Protein AF-A0A940P0U2-F1 (afdb_monomer)

Radius of gyration: 18.58 Å; Cα contacts (8 Å, |Δi|>4): 61; chains: 1; bounding box: 47×25×42 Å

Nearest PDB structures (foldseek):
  6ipc-assembly2_J  TM=4.791E-01  e=9.274E+00  Homo sapiens

Foldseek 3Di:
DDDDDPPQVVVLVVVLVVLVVQLVVCPVPPVSNVVSVVVNVVSVVVSVVQVVCVVVVHHDHSDDDDDPDQEDQDDDDPDPCVVVVSHDNHHDD

Structure (mmCIF, N/CA/C/O backbone):
data_AF-A0A940P0U2-F1
#
_entry.id   AF-A0A940P0U2-F1
#
loop_
_atom_site.group_PDB
_atom_site.id
_atom_site.type_symbol
_atom_site.label_atom_id
_atom_site.label_alt_id
_atom_site.label_comp_id
_atom_site.label_asym_id
_atom_site.label_entity_id
_atom_site.label_seq_id
_atom_site.pdbx_PDB_ins_code
_atom_site.Cartn_x
_atom_site.Cartn_y
_atom_site.Cartn_z
_atom_site.occupancy
_atom_site.B_iso_or_equiv
_atom_site.auth_seq_id
_atom_site.auth_comp_id
_atom_site.auth_asym_id
_atom_site.auth_atom_id
_atom_site.pdbx_PDB_model_num
ATOM 1 N N . MET A 1 1 ? -25.245 -17.799 13.195 1.00 40.19 1 MET A N 1
ATOM 2 C CA . MET A 1 1 ? -24.880 -16.370 13.166 1.00 40.19 1 MET A CA 1
ATO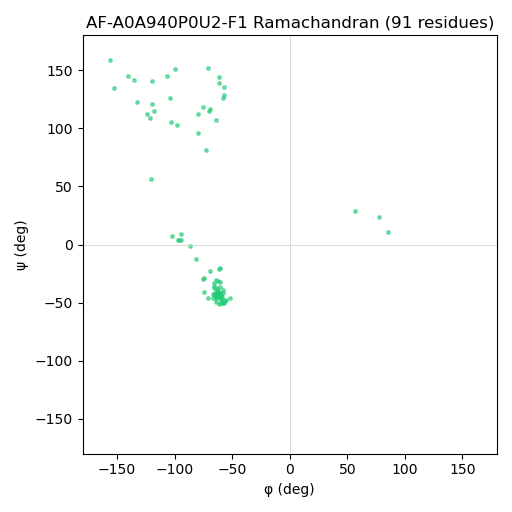M 3 C C . MET A 1 1 ? -23.435 -16.332 12.703 1.00 40.19 1 MET A C 1
ATOM 5 O O . MET A 1 1 ? -22.574 -16.738 13.467 1.00 40.19 1 MET A O 1
ATOM 9 N N . HIS A 1 2 ? -23.182 -16.060 11.421 1.00 52.94 2 HIS A N 1
ATOM 10 C CA . HIS A 1 2 ? -21.807 -15.906 10.944 1.00 52.94 2 HIS A CA 1
ATOM 11 C C . HIS A 1 2 ? -21.325 -14.541 11.431 1.00 52.94 2 HIS A C 1
ATOM 13 O O . HIS A 1 2 ? -21.958 -13.539 11.110 1.00 52.94 2 HIS A O 1
ATOM 19 N N . GLU A 1 3 ? -20.279 -14.511 12.256 1.00 66.25 3 GLU A N 1
ATOM 20 C CA . GLU A 1 3 ? -19.557 -13.268 12.522 1.00 66.25 3 GLU A CA 1
ATOM 21 C C . GLU A 1 3 ? -19.062 -12.712 11.184 1.00 66.25 3 GLU A C 1
ATOM 23 O O . GLU A 1 3 ? -18.474 -13.433 10.372 1.00 66.25 3 GLU A O 1
ATOM 28 N N . GLU A 1 4 ? -19.359 -11.443 10.932 1.00 80.25 4 GLU A N 1
ATOM 29 C CA . GLU A 1 4 ? -18.901 -10.737 9.746 1.00 80.25 4 GLU A CA 1
ATOM 30 C C . GLU A 1 4 ? -17.390 -10.515 9.883 1.00 80.25 4 GLU A C 1
ATOM 32 O O . GLU A 1 4 ? -16.918 -9.870 10.819 1.00 80.25 4 GLU A O 1
ATOM 37 N N . PHE A 1 5 ? -16.606 -11.139 9.004 1.00 85.62 5 PHE A N 1
ATOM 38 C CA . PHE A 1 5 ? -15.151 -11.045 9.052 1.00 85.62 5 PHE A CA 1
ATOM 39 C C . PHE A 1 5 ? -14.698 -9.629 8.673 1.00 85.62 5 PHE A C 1
ATOM 41 O O . PHE A 1 5 ? -14.872 -9.207 7.529 1.00 85.62 5 PHE A O 1
ATOM 48 N N . ASP A 1 6 ? -14.061 -8.920 9.611 1.00 86.38 6 ASP A N 1
ATOM 49 C CA . ASP A 1 6 ? -13.458 -7.606 9.361 1.00 86.38 6 ASP A CA 1
ATOM 50 C C . ASP A 1 6 ? -12.178 -7.736 8.514 1.00 86.38 6 ASP A C 1
ATOM 52 O O . ASP A 1 6 ? -11.041 -7.737 9.004 1.00 86.38 6 ASP A O 1
ATOM 56 N N . LEU A 1 7 ? -12.375 -7.850 7.199 1.00 86.50 7 LEU A N 1
ATOM 57 C CA . LEU A 1 7 ? -11.295 -7.910 6.218 1.00 86.50 7 LEU A CA 1
ATOM 58 C C . LEU A 1 7 ? -10.425 -6.646 6.256 1.00 86.50 7 LEU A C 1
ATOM 60 O O . LEU A 1 7 ? -9.204 -6.729 6.104 1.00 86.50 7 LEU A O 1
ATOM 64 N N . GLN A 1 8 ? -11.024 -5.476 6.483 1.00 84.12 8 GLN A N 1
ATOM 65 C CA . GLN A 1 8 ? -10.305 -4.206 6.508 1.00 84.12 8 GLN A CA 1
ATOM 66 C C . GLN A 1 8 ? -9.340 -4.135 7.696 1.00 84.12 8 GLN A C 1
ATOM 68 O O . GLN A 1 8 ? -8.167 -3.772 7.520 1.00 84.12 8 GLN A O 1
ATOM 73 N N . GLY A 1 9 ? -9.803 -4.517 8.887 1.00 87.50 9 GLY A N 1
ATOM 74 C CA . GLY A 1 9 ? -8.983 -4.633 10.088 1.00 87.50 9 GLY A CA 1
ATOM 75 C C . GLY A 1 9 ? -7.876 -5.668 9.921 1.00 87.50 9 GLY A C 1
ATOM 76 O O . GLY A 1 9 ? -6.711 -5.371 10.206 1.00 87.50 9 GLY A O 1
ATOM 77 N N . TYR A 1 10 ? -8.199 -6.841 9.367 1.00 91.06 10 TYR A N 1
ATOM 78 C CA . TYR A 1 10 ? -7.216 -7.893 9.096 1.00 91.06 10 TYR A CA 1
ATOM 79 C C . TYR A 1 10 ? -6.078 -7.410 8.184 1.00 91.06 10 TYR A C 1
ATOM 81 O O . TYR A 1 10 ? -4.896 -7.558 8.519 1.00 91.06 10 TYR A O 1
ATOM 89 N N . LEU A 1 11 ? -6.420 -6.790 7.049 1.00 90.62 11 LEU A N 1
ATOM 90 C CA . LEU A 1 11 ? -5.439 -6.294 6.084 1.00 90.62 11 LEU A CA 1
ATOM 91 C C . LEU A 1 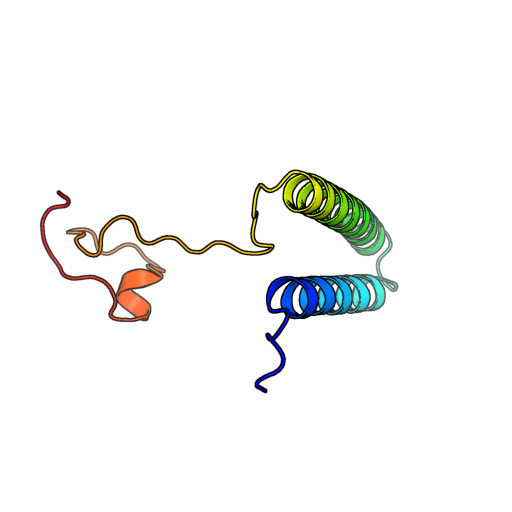11 ? -4.612 -5.140 6.659 1.00 90.62 11 LEU A C 1
ATOM 93 O O . LEU A 1 11 ? -3.389 -5.128 6.508 1.00 90.62 11 LEU A O 1
ATOM 97 N N . SER A 1 12 ? -5.248 -4.205 7.367 1.00 89.19 12 SER A N 1
ATOM 98 C CA . SER A 1 12 ? -4.555 -3.076 8.002 1.00 89.19 12 SER A CA 1
ATOM 99 C C . SER A 1 12 ? -3.535 -3.554 9.040 1.00 89.19 12 SER A C 1
ATOM 101 O O . SER A 1 12 ? -2.380 -3.127 9.012 1.00 89.19 12 SER A O 1
ATOM 103 N N . ALA A 1 13 ? -3.911 -4.515 9.888 1.00 90.81 13 ALA A N 1
ATOM 104 C CA . ALA A 1 13 ? -3.001 -5.132 10.852 1.00 90.81 13 ALA A CA 1
ATOM 105 C C . ALA A 1 13 ? -1.879 -5.938 10.171 1.00 90.81 13 ALA A C 1
ATOM 107 O O . ALA A 1 13 ? -0.758 -6.027 10.679 1.00 90.81 13 ALA A O 1
ATOM 108 N N . GLY A 1 14 ? -2.159 -6.554 9.018 1.00 92.62 14 GLY A N 1
ATOM 109 C CA . GLY A 1 14 ? -1.145 -7.179 8.166 1.00 92.62 14 GLY A CA 1
ATOM 110 C C . GLY A 1 14 ? -0.082 -6.178 7.709 1.00 92.62 14 GLY A C 1
ATOM 111 O O . GLY A 1 14 ? 1.109 -6.415 7.910 1.00 92.62 14 GLY A O 1
ATOM 112 N N . ILE A 1 15 ? -0.507 -5.030 7.176 1.00 91.69 15 ILE A N 1
ATOM 113 C CA . ILE A 1 15 ? 0.396 -3.957 6.734 1.00 91.69 15 ILE A CA 1
ATOM 114 C C . ILE A 1 15 ? 1.251 -3.460 7.893 1.00 91.69 15 ILE A C 1
ATOM 116 O O . ILE A 1 15 ? 2.471 -3.395 7.766 1.00 91.69 15 ILE A O 1
ATOM 120 N N . GLU A 1 16 ? 0.638 -3.126 9.029 1.00 91.50 16 GLU A N 1
ATOM 121 C CA . GLU A 1 16 ? 1.363 -2.589 10.184 1.00 91.50 16 GLU A CA 1
ATOM 122 C C . GLU A 1 16 ? 2.454 -3.541 10.682 1.00 91.50 16 GLU A C 1
ATOM 124 O O . GLU A 1 16 ? 3.564 -3.096 10.992 1.00 91.50 16 GLU A O 1
ATOM 129 N N . ARG A 1 17 ? 2.181 -4.852 10.689 1.00 94.56 17 ARG A N 1
ATOM 130 C CA . ARG A 1 17 ? 3.185 -5.877 11.004 1.00 94.56 17 ARG A CA 1
ATOM 131 C C . ARG A 1 17 ? 4.341 -5.859 10.009 1.00 94.56 17 ARG A C 1
ATOM 133 O O . ARG A 1 17 ? 5.485 -5.749 10.436 1.00 94.56 17 ARG A O 1
ATOM 140 N N . VAL A 1 18 ? 4.061 -5.893 8.704 1.00 94.38 18 VAL A N 1
ATOM 141 C CA . VAL A 1 18 ? 5.106 -5.877 7.661 1.00 94.38 18 VAL A CA 1
ATOM 142 C C . VAL A 1 18 ? 5.978 -4.626 7.765 1.00 94.38 18 VAL A C 1
ATOM 144 O O . VAL A 1 18 ? 7.203 -4.723 7.738 1.00 94.38 18 VAL A O 1
ATOM 147 N N . VAL A 1 19 ? 5.367 -3.451 7.943 1.00 93.56 19 VAL A N 1
ATOM 148 C CA . VAL A 1 19 ? 6.102 -2.189 8.111 1.00 93.56 19 VAL A CA 1
ATOM 149 C C . VAL A 1 19 ? 6.981 -2.219 9.361 1.00 93.56 19 VAL A C 1
ATOM 151 O O . VAL A 1 19 ? 8.127 -1.777 9.317 1.00 93.56 19 VAL A O 1
ATOM 154 N N . THR A 1 20 ? 6.468 -2.754 10.468 1.00 93.25 20 THR A N 1
ATOM 155 C CA . THR A 1 20 ? 7.206 -2.840 11.734 1.00 93.25 20 THR A CA 1
ATOM 156 C C . THR A 1 20 ? 8.426 -3.749 11.610 1.00 93.25 20 THR A C 1
ATOM 158 O O . THR A 1 20 ? 9.518 -3.370 12.034 1.00 93.25 20 THR A O 1
ATOM 161 N N . GLU A 1 21 ? 8.271 -4.918 10.988 1.00 94.75 21 GLU A N 1
ATOM 162 C CA . GLU A 1 21 ? 9.388 -5.835 10.748 1.00 94.75 21 GLU A CA 1
ATOM 163 C C . GLU A 1 21 ? 10.414 -5.244 9.772 1.00 94.75 21 GLU A C 1
ATOM 165 O O . GLU A 1 21 ? 11.617 -5.355 10.003 1.00 94.75 21 GLU A O 1
ATOM 170 N N . ALA A 1 22 ? 9.967 -4.517 8.745 1.00 93.94 22 ALA A N 1
ATOM 171 C CA .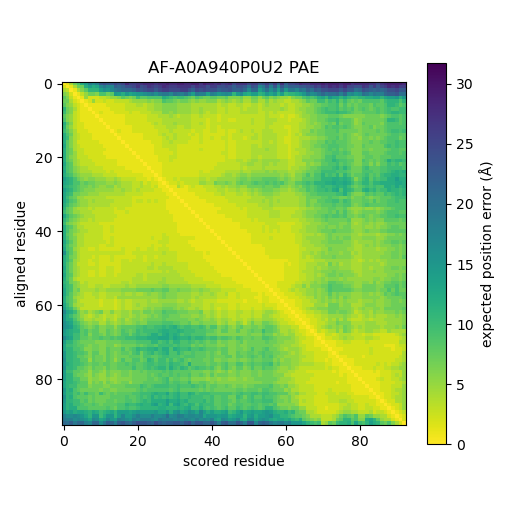 ALA A 1 22 ? 10.868 -3.817 7.833 1.00 93.94 22 ALA A CA 1
ATOM 172 C C . ALA A 1 22 ? 11.680 -2.717 8.544 1.00 93.94 22 ALA A C 1
ATOM 174 O O . ALA A 1 22 ? 12.888 -2.616 8.340 1.00 93.94 22 ALA A O 1
ATOM 175 N N . VAL A 1 23 ? 11.064 -1.936 9.442 1.00 93.81 23 VAL A N 1
ATOM 176 C CA . VAL A 1 23 ? 11.795 -0.959 10.271 1.00 93.81 23 VAL A CA 1
ATOM 177 C C . VAL A 1 23 ? 12.858 -1.666 11.117 1.00 93.81 23 VAL A C 1
ATOM 179 O O . VAL A 1 23 ? 14.018 -1.249 11.095 1.00 93.81 23 VAL A O 1
ATOM 182 N N . LYS A 1 24 ? 12.500 -2.761 11.804 1.00 94.44 24 LYS A N 1
ATOM 183 C CA . LYS A 1 24 ? 13.442 -3.552 12.619 1.00 94.44 24 LYS A CA 1
ATOM 184 C C . LYS A 1 24 ? 14.621 -4.081 11.800 1.00 94.44 24 LYS A C 1
ATOM 186 O O . LYS A 1 24 ? 15.758 -4.018 12.266 1.00 94.44 24 LYS A O 1
ATOM 191 N N . ALA A 1 25 ? 14.370 -4.557 10.581 1.00 95.38 25 ALA A N 1
ATOM 192 C CA . ALA A 1 25 ? 15.410 -5.068 9.691 1.00 95.38 25 ALA A CA 1
ATOM 193 C C . ALA A 1 25 ? 16.441 -3.991 9.309 1.00 95.38 25 ALA A C 1
ATOM 195 O O . ALA A 1 25 ? 17.624 -4.289 9.157 1.00 95.38 25 ALA A O 1
ATOM 196 N N . THR A 1 26 ? 16.014 -2.729 9.222 1.00 95.31 26 THR A N 1
ATOM 197 C CA . THR A 1 26 ? 16.881 -1.611 8.815 1.00 95.31 26 THR A CA 1
ATOM 198 C C . THR A 1 26 ? 17.673 -0.956 9.949 1.00 95.31 26 THR A C 1
ATOM 200 O O . THR A 1 26 ? 18.476 -0.065 9.677 1.00 95.31 26 THR A O 1
ATOM 203 N N . LEU A 1 27 ? 17.529 -1.402 11.207 1.00 94.50 27 LEU A N 1
ATOM 204 C CA . LEU A 1 27 ? 18.150 -0.759 12.384 1.00 94.50 27 LEU A CA 1
ATOM 205 C C . LEU A 1 27 ? 19.687 -0.698 12.347 1.00 94.50 27 LEU A C 1
ATOM 207 O O . LEU A 1 27 ? 20.289 0.114 13.045 1.00 94.50 27 LEU A O 1
ATOM 211 N N . ARG A 1 28 ? 20.334 -1.540 11.533 1.00 94.19 28 ARG A N 1
ATOM 212 C CA . ARG A 1 28 ? 21.798 -1.548 11.357 1.00 94.19 28 ARG A CA 1
ATOM 213 C C . ARG A 1 28 ? 22.306 -0.489 10.374 1.00 94.19 28 ARG A C 1
ATOM 215 O O . ARG A 1 28 ? 23.508 -0.246 10.335 1.00 94.19 28 ARG A O 1
ATOM 222 N N . ASN A 1 29 ? 21.422 0.141 9.600 1.00 95.44 29 ASN A N 1
ATOM 223 C CA . ASN A 1 29 ? 21.769 1.194 8.653 1.00 95.44 29 ASN A CA 1
ATOM 224 C C . ASN A 1 29 ? 20.949 2.463 8.950 1.00 95.44 29 ASN A C 1
ATOM 226 O O . ASN A 1 29 ? 19.736 2.484 8.727 1.00 95.44 29 ASN A O 1
ATOM 230 N N . PRO A 1 30 ? 21.584 3.560 9.401 1.00 93.31 30 PRO A N 1
ATOM 231 C CA . PRO A 1 30 ? 20.862 4.767 9.799 1.00 93.31 30 PRO A CA 1
ATOM 232 C C . PRO A 1 30 ? 20.113 5.435 8.637 1.00 93.31 30 PRO A C 1
ATOM 234 O O . PRO A 1 30 ? 19.056 6.027 8.855 1.00 93.31 30 PRO A O 1
ATOM 237 N N . LYS A 1 31 ? 20.614 5.329 7.396 1.00 95.50 31 LYS A N 1
ATOM 238 C CA . LYS A 1 31 ? 19.945 5.911 6.220 1.00 95.50 31 LYS A CA 1
ATOM 239 C C . LYS A 1 31 ? 18.669 5.145 5.874 1.00 95.50 31 LYS A C 1
ATOM 241 O O . LYS A 1 31 ? 17.626 5.762 5.662 1.00 95.50 31 LYS A O 1
ATOM 246 N N . GLU A 1 32 ? 18.743 3.817 5.861 1.00 96.12 32 GLU A N 1
ATOM 247 C CA . GLU A 1 32 ? 17.582 2.950 5.625 1.00 96.12 32 GLU A CA 1
ATOM 248 C C . GLU A 1 32 ? 16.561 3.076 6.757 1.00 96.12 32 GLU A C 1
ATOM 250 O O . GLU A 1 32 ? 15.377 3.260 6.490 1.00 96.12 32 GLU A O 1
ATOM 255 N N . SER A 1 33 ? 17.021 3.096 8.012 1.00 95.00 33 SER A N 1
ATOM 256 C CA . SER A 1 33 ? 16.170 3.331 9.185 1.00 95.00 33 SER A CA 1
ATOM 257 C C . SER A 1 33 ? 15.397 4.642 9.076 1.00 95.00 33 SER A C 1
ATOM 259 O O . SER A 1 33 ? 14.187 4.672 9.293 1.00 95.00 33 SER A O 1
ATOM 261 N N . ALA A 1 34 ? 16.070 5.737 8.709 1.00 96.00 34 ALA A N 1
ATOM 262 C CA . ALA A 1 34 ? 15.421 7.035 8.550 1.00 96.00 34 ALA A CA 1
ATOM 263 C C . ALA A 1 34 ? 14.348 7.012 7.449 1.00 96.00 34 ALA A C 1
ATOM 265 O O . ALA A 1 34 ? 13.276 7.597 7.618 1.00 96.00 34 ALA A O 1
ATOM 266 N N . PHE A 1 35 ? 14.613 6.327 6.334 1.00 96.06 35 PHE A N 1
ATOM 267 C CA . PHE A 1 35 ?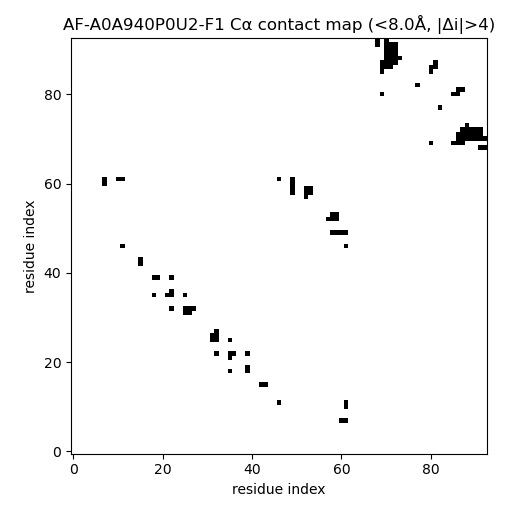 13.629 6.129 5.273 1.00 96.06 35 PHE A CA 1
ATOM 268 C C . PHE A 1 35 ? 12.433 5.297 5.757 1.00 96.06 35 PHE A C 1
ATOM 270 O O . PHE A 1 35 ? 11.287 5.726 5.614 1.00 96.06 35 PHE A O 1
ATOM 277 N N . MET A 1 36 ? 12.690 4.155 6.397 1.00 95.94 36 MET A N 1
ATOM 278 C CA . MET A 1 36 ? 11.643 3.252 6.873 1.00 95.94 36 MET A CA 1
ATOM 279 C C . MET A 1 36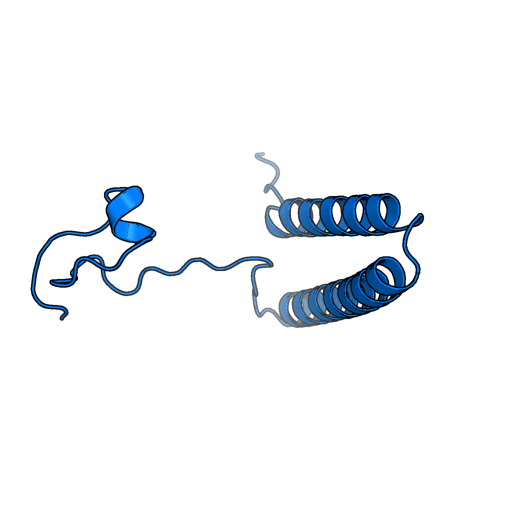 ? 10.784 3.869 7.976 1.00 95.94 36 MET A C 1
ATOM 281 O O . MET A 1 36 ? 9.572 3.669 7.984 1.00 95.94 36 MET A O 1
ATOM 285 N N . LEU A 1 37 ? 11.362 4.681 8.864 1.00 95.12 37 LEU A N 1
ATOM 286 C CA . LEU A 1 37 ? 10.604 5.434 9.866 1.00 95.12 37 LEU A CA 1
ATOM 287 C C . LEU A 1 37 ? 9.667 6.463 9.222 1.00 95.12 37 LEU A C 1
ATOM 289 O O . LEU A 1 37 ? 8.503 6.563 9.613 1.00 95.12 37 LEU A O 1
ATOM 293 N N . LYS A 1 38 ? 10.139 7.200 8.206 1.00 96.50 38 LYS A N 1
ATOM 294 C CA . LYS A 1 38 ? 9.287 8.128 7.439 1.00 96.50 38 LYS A CA 1
ATOM 295 C C . LYS A 1 38 ? 8.147 7.384 6.748 1.00 96.50 38 LYS A C 1
ATOM 297 O O . LYS A 1 38 ? 7.000 7.827 6.812 1.00 96.50 38 LYS A O 1
ATOM 302 N N . PHE A 1 39 ? 8.448 6.242 6.135 1.00 95.38 39 PHE A N 1
ATOM 303 C CA . PHE A 1 39 ? 7.444 5.382 5.520 1.00 95.38 39 PHE A CA 1
ATOM 304 C C . PHE A 1 39 ? 6.417 4.878 6.545 1.00 95.38 39 PHE A C 1
ATOM 306 O O . PHE A 1 39 ? 5.214 4.963 6.303 1.00 95.38 39 PHE A O 1
ATOM 313 N N . ALA A 1 40 ? 6.862 4.431 7.721 1.00 94.88 40 ALA A N 1
ATOM 314 C CA . ALA A 1 40 ? 5.979 3.977 8.789 1.00 94.88 40 ALA A CA 1
ATOM 315 C C . ALA A 1 40 ? 5.038 5.086 9.280 1.00 94.88 40 ALA A C 1
ATOM 317 O O . ALA A 1 40 ? 3.841 4.848 9.453 1.00 94.88 40 ALA A O 1
ATOM 318 N N . ALA A 1 41 ? 5.546 6.311 9.438 1.00 95.81 41 ALA A N 1
ATOM 319 C CA . ALA A 1 41 ? 4.725 7.467 9.788 1.00 95.81 41 ALA A CA 1
ATOM 320 C C . ALA A 1 41 ? 3.670 7.774 8.708 1.00 95.81 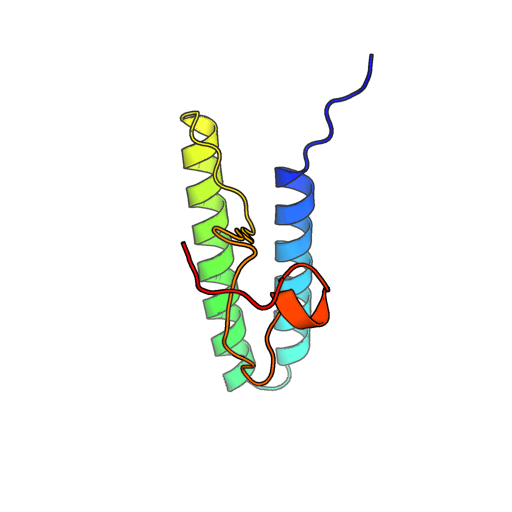41 ALA A C 1
ATOM 322 O O . ALA A 1 41 ? 2.497 7.979 9.033 1.00 95.81 41 ALA A O 1
ATOM 323 N N . ALA A 1 42 ? 4.058 7.750 7.428 1.00 95.06 42 ALA A N 1
ATOM 324 C CA . ALA A 1 42 ? 3.140 7.958 6.309 1.00 95.06 42 ALA A CA 1
ATOM 325 C C . ALA A 1 42 ? 2.060 6.863 6.231 1.00 95.06 42 ALA A C 1
ATOM 327 O O . ALA A 1 42 ? 0.879 7.177 6.070 1.00 95.06 42 ALA A O 1
ATOM 328 N N . SER A 1 43 ? 2.445 5.598 6.423 1.00 92.69 43 SER A N 1
ATOM 329 C CA . SER A 1 43 ? 1.530 4.453 6.475 1.00 92.69 43 SER A CA 1
ATOM 330 C C . SER 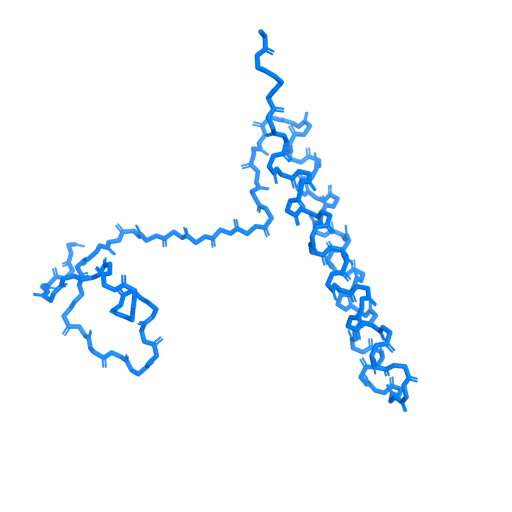A 1 43 ? 0.493 4.613 7.593 1.00 92.69 43 SER A C 1
ATOM 332 O O . SER A 1 43 ? -0.712 4.521 7.352 1.00 92.69 43 SER A O 1
ATOM 334 N N . ARG A 1 44 ? 0.935 4.986 8.802 1.00 92.38 44 ARG A N 1
ATOM 335 C CA . ARG A 1 44 ? 0.047 5.215 9.953 1.00 92.38 44 ARG A CA 1
ATOM 336 C C . ARG A 1 44 ? -0.928 6.372 9.715 1.00 92.38 44 ARG A C 1
ATOM 338 O O . ARG A 1 44 ? -2.108 6.275 10.052 1.00 92.38 44 ARG A O 1
ATOM 345 N N . ALA A 1 45 ? -0.456 7.457 9.098 1.00 95.31 45 ALA A N 1
ATOM 346 C CA . ALA A 1 45 ? -1.303 8.586 8.720 1.00 95.31 45 ALA A CA 1
ATOM 347 C C . ALA A 1 45 ? -2.351 8.195 7.662 1.00 95.31 45 ALA A C 1
ATOM 349 O O . ALA A 1 45 ? -3.510 8.595 7.778 1.00 95.31 45 ALA A O 1
ATOM 350 N N . ALA A 1 46 ? -1.975 7.394 6.660 1.00 94.00 46 ALA A N 1
ATOM 351 C CA . ALA A 1 46 ? -2.897 6.874 5.652 1.00 94.00 46 ALA A CA 1
ATOM 352 C C . ALA A 1 46 ? -3.969 5.958 6.265 1.00 94.00 46 ALA A C 1
ATOM 354 O O . ALA A 1 46 ? -5.151 6.126 5.966 1.00 94.00 46 ALA A O 1
ATOM 355 N N . SER A 1 47 ? -3.596 5.055 7.178 1.00 92.50 47 SER A N 1
ATOM 356 C CA . SER A 1 47 ? -4.557 4.209 7.900 1.00 92.50 47 SER A CA 1
ATOM 357 C C . SER A 1 47 ? -5.547 5.033 8.726 1.00 92.50 47 SER A C 1
ATOM 359 O O . SER A 1 47 ? -6.747 4.777 8.670 1.00 92.50 47 SER A O 1
ATOM 361 N N . LYS A 1 48 ? -5.087 6.092 9.409 1.00 93.88 48 LYS A N 1
ATOM 362 C CA . LYS A 1 48 ? -5.983 7.009 10.135 1.00 93.88 48 LYS A CA 1
ATOM 363 C C . LYS A 1 48 ? -6.954 7.743 9.202 1.00 93.88 48 LYS A C 1
ATOM 365 O O . LYS A 1 48 ? -8.111 7.932 9.564 1.00 93.88 48 LYS A O 1
ATOM 370 N N . LYS A 1 49 ? -6.503 8.156 8.010 1.00 95.56 49 LYS A N 1
ATOM 371 C CA . LYS A 1 49 ? -7.374 8.785 7.001 1.00 95.56 49 LYS A CA 1
ATOM 372 C C . LYS A 1 49 ? -8.449 7.820 6.500 1.00 95.56 49 LYS A C 1
ATOM 374 O O . LYS A 1 49 ? -9.610 8.208 6.484 1.00 95.56 49 LYS A O 1
ATOM 379 N N . ARG A 1 50 ? -8.077 6.579 6.160 1.00 94.38 50 ARG A N 1
ATOM 380 C CA . ARG A 1 50 ? -9.030 5.533 5.748 1.00 94.38 50 ARG A CA 1
ATOM 381 C C . ARG A 1 50 ? -10.053 5.238 6.837 1.00 94.38 50 ARG A C 1
ATOM 383 O O . ARG A 1 50 ? -11.237 5.216 6.549 1.00 94.38 50 ARG A O 1
ATOM 390 N N . ARG A 1 51 ? -9.618 5.130 8.097 1.00 92.50 51 ARG A N 1
ATOM 391 C CA . ARG A 1 51 ? -10.539 4.942 9.226 1.00 92.50 51 ARG A CA 1
ATOM 392 C C . ARG A 1 51 ? -11.538 6.092 9.364 1.00 92.50 51 ARG A C 1
ATOM 394 O O . ARG A 1 51 ? -12.715 5.844 9.553 1.00 92.50 51 ARG A O 1
ATOM 401 N N . LYS A 1 52 ? -11.088 7.341 9.221 1.00 95.81 52 LYS A N 1
ATOM 402 C CA . LYS A 1 52 ? -11.996 8.496 9.246 1.00 95.81 52 LYS A CA 1
ATOM 403 C C . LYS A 1 52 ? -12.999 8.473 8.083 1.00 95.81 52 LYS A C 1
ATOM 405 O O . LYS A 1 52 ? -14.128 8.901 8.272 1.00 95.81 52 LYS A O 1
ATOM 410 N N . ALA A 1 53 ? -12.580 8.036 6.894 1.00 95.38 53 ALA A N 1
ATOM 411 C CA . ALA A 1 53 ? -13.483 7.863 5.756 1.00 95.38 53 ALA A CA 1
ATOM 412 C C . ALA A 1 53 ? -14.529 6.775 6.052 1.00 95.38 53 ALA A C 1
ATOM 414 O O . ALA A 1 53 ? -15.718 7.029 5.888 1.00 95.38 53 ALA A O 1
ATOM 415 N N . GLU A 1 54 ? -14.096 5.644 6.619 1.00 92.62 54 GLU A N 1
ATOM 416 C CA . GLU A 1 54 ? -14.979 4.559 7.061 1.00 92.62 54 GLU A CA 1
ATOM 417 C C . GLU A 1 54 ? -16.028 5.050 8.061 1.00 92.62 54 GLU A C 1
ATOM 419 O O . GLU A 1 54 ? -17.219 4.821 7.878 1.00 92.62 54 GLU A O 1
ATOM 424 N N . ASP A 1 55 ? -15.592 5.788 9.088 1.00 93.06 55 ASP A N 1
ATOM 425 C CA . ASP A 1 55 ? -16.477 6.345 10.116 1.00 93.06 55 ASP A CA 1
ATOM 426 C C . ASP A 1 55 ? -17.506 7.338 9.511 1.00 93.06 55 ASP A C 1
ATOM 428 O O . ASP A 1 55 ? -18.558 7.578 10.103 1.00 93.06 55 ASP A O 1
ATOM 432 N N . ASN A 1 56 ? -17.227 7.895 8.324 1.00 96.31 56 ASN A N 1
ATOM 433 C CA . ASN A 1 56 ? -18.131 8.760 7.555 1.00 96.31 56 ASN A CA 1
ATOM 434 C C . ASN A 1 56 ? -18.969 8.000 6.502 1.00 96.31 56 ASN A C 1
ATOM 436 O O . ASN A 1 56 ? -19.697 8.635 5.739 1.00 96.31 56 ASN A O 1
ATOM 440 N N . GLY A 1 57 ? -18.867 6.669 6.434 1.00 94.94 57 GLY A N 1
ATOM 441 C CA . GLY A 1 57 ? -19.584 5.825 5.473 1.00 94.94 57 GLY A CA 1
ATOM 442 C C . GLY A 1 57 ? -18.907 5.673 4.106 1.00 94.94 57 GLY A C 1
ATOM 443 O O . GLY A 1 57 ? -19.522 5.150 3.179 1.00 94.94 57 GLY A O 1
ATOM 444 N N . GLU A 1 58 ? -17.658 6.118 3.958 1.00 94.44 58 GLU A N 1
ATOM 445 C CA . GLU A 1 58 ? -16.866 5.948 2.738 1.00 94.44 58 GLU A CA 1
ATOM 446 C C . GLU A 1 58 ? -15.833 4.828 2.923 1.00 94.44 58 GLU A C 1
ATOM 448 O O . GLU A 1 58 ? -14.805 4.998 3.581 1.00 94.44 58 GLU A O 1
ATOM 453 N N . HIS A 1 59 ? -16.100 3.675 2.310 1.00 90.62 59 HIS A N 1
ATOM 454 C CA . HIS A 1 59 ? -15.233 2.507 2.422 1.00 90.62 59 HIS A CA 1
ATOM 455 C C . HIS A 1 59 ? -14.022 2.614 1.485 1.00 90.62 59 HIS A C 1
ATOM 457 O O . HIS A 1 59 ? -14.159 2.549 0.260 1.00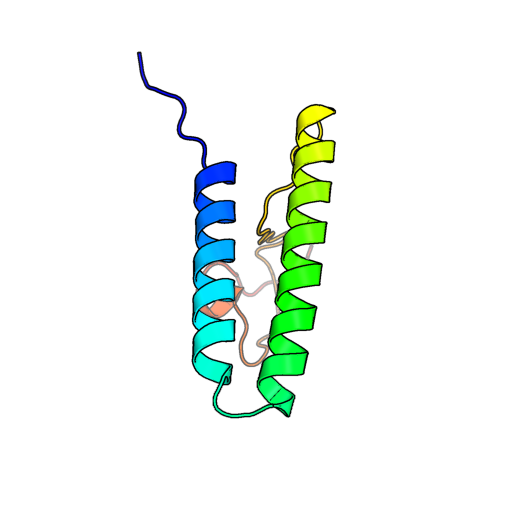 90.62 59 HIS A O 1
ATOM 463 N N . ILE A 1 60 ? -12.820 2.756 2.053 1.00 92.12 60 ILE A N 1
ATOM 464 C CA . ILE A 1 60 ? -11.565 2.871 1.293 1.00 92.12 60 ILE A CA 1
ATOM 465 C C . ILE A 1 60 ? -10.614 1.740 1.698 1.00 92.12 60 ILE A C 1
ATOM 467 O O . ILE A 1 60 ? -10.017 1.803 2.779 1.00 92.12 60 ILE A O 1
ATOM 471 N N . PRO A 1 61 ? -10.370 0.747 0.823 1.00 89.38 61 PRO A N 1
ATOM 472 C CA . PRO A 1 61 ? -9.581 -0.413 1.193 1.00 89.38 61 PRO A CA 1
ATOM 473 C C . PRO A 1 61 ? -8.093 -0.061 1.367 1.00 89.38 61 PRO A C 1
ATOM 475 O O . PRO A 1 61 ? -7.556 0.855 0.729 1.00 89.38 61 PRO A O 1
ATOM 478 N N . PRO A 1 62 ? -7.368 -0.805 2.221 1.00 89.38 62 PRO A N 1
ATOM 479 C CA . PRO A 1 62 ? -5.950 -0.566 2.444 1.00 89.38 62 PRO A CA 1
ATOM 480 C C . PRO A 1 62 ? -5.066 -0.927 1.235 1.00 89.38 62 PRO A C 1
ATOM 482 O O . PRO A 1 62 ? -3.985 -0.351 1.091 1.00 89.38 62 PRO A O 1
ATOM 485 N N . PHE A 1 63 ? -5.558 -1.806 0.355 1.00 84.94 63 PHE A N 1
ATOM 486 C CA . PHE A 1 63 ? -5.010 -2.138 -0.960 1.00 84.94 63 PHE A CA 1
ATOM 487 C C . PHE A 1 63 ? -6.140 -2.195 -1.989 1.00 84.94 63 PHE A C 1
ATOM 489 O O . PHE A 1 63 ? -7.210 -2.719 -1.693 1.00 84.94 63 PHE A O 1
ATOM 496 N N . LEU A 1 64 ? -5.888 -1.710 -3.203 1.00 86.25 64 LEU A N 1
ATOM 497 C CA . LEU A 1 64 ? -6.827 -1.798 -4.316 1.00 86.25 64 LEU A CA 1
ATOM 498 C C . LEU A 1 64 ? -6.086 -2.293 -5.556 1.00 86.25 64 LEU A C 1
ATOM 500 O O . LEU A 1 64 ? -5.129 -1.664 -6.002 1.00 86.25 64 LEU A O 1
ATOM 504 N N . ILE A 1 65 ? -6.551 -3.403 -6.120 1.00 85.50 65 ILE A N 1
ATOM 505 C CA . ILE A 1 65 ? -6.185 -3.845 -7.464 1.00 85.50 65 ILE A CA 1
ATOM 506 C C . ILE A 1 65 ? -7.480 -3.848 -8.263 1.00 85.50 65 ILE A C 1
ATOM 508 O O . ILE A 1 65 ? -8.393 -4.610 -7.959 1.00 85.50 65 ILE A O 1
ATOM 512 N N . ALA A 1 66 ? -7.563 -2.977 -9.264 1.00 85.75 66 ALA A N 1
ATOM 513 C CA . ALA A 1 66 ? -8.727 -2.863 -10.128 1.00 85.75 66 ALA A CA 1
ATOM 514 C C . ALA A 1 66 ? -8.310 -3.141 -11.573 1.00 85.75 66 ALA A C 1
ATOM 516 O O . ALA A 1 66 ? -7.449 -2.455 -12.122 1.00 85.75 66 ALA A O 1
ATOM 517 N N . SER A 1 67 ? -8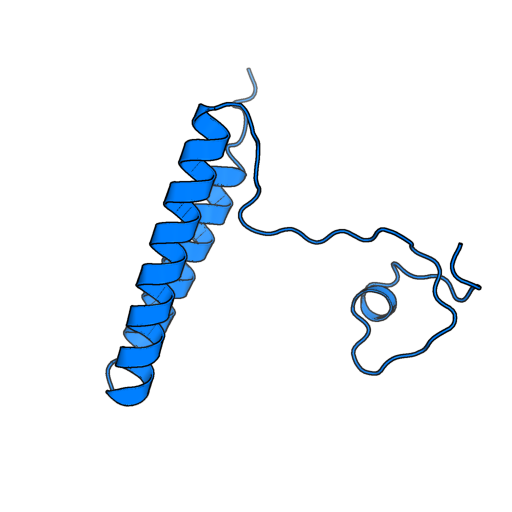.928 -4.150 -12.187 1.00 84.88 67 SER A N 1
ATOM 518 C CA . SER A 1 67 ? -8.809 -4.400 -13.625 1.00 84.88 67 SER A CA 1
ATOM 519 C C . SER A 1 67 ? -10.029 -3.804 -14.311 1.00 84.88 67 SER A C 1
ATOM 521 O O . SER A 1 67 ? -11.117 -4.363 -14.231 1.00 84.88 67 SER A O 1
ATOM 523 N N . ILE A 1 68 ? -9.852 -2.649 -14.951 1.00 88.00 68 ILE A N 1
ATOM 524 C CA . ILE A 1 68 ? -10.944 -1.941 -15.643 1.00 88.00 68 ILE A CA 1
ATOM 525 C C . ILE A 1 68 ? -11.295 -2.647 -16.964 1.00 88.00 68 ILE A C 1
ATOM 527 O O . ILE A 1 68 ? -12.439 -2.627 -17.404 1.00 88.00 68 ILE A O 1
ATOM 531 N N . THR A 1 69 ? -10.318 -3.322 -17.571 1.00 89.56 69 THR A N 1
ATOM 532 C CA . THR A 1 69 ? -10.485 -4.140 -18.773 1.00 89.56 69 THR A CA 1
ATOM 533 C C . THR A 1 69 ? -9.648 -5.410 -18.663 1.00 89.56 69 THR A C 1
ATOM 535 O O . THR A 1 69 ? -8.548 -5.398 -18.107 1.00 89.56 69 THR A O 1
ATOM 538 N N . SER A 1 70 ? -10.165 -6.505 -19.212 1.00 90.56 70 SER A N 1
ATOM 539 C CA . SER A 1 70 ? -9.412 -7.739 -19.450 1.00 90.56 70 SER A CA 1
ATOM 540 C C . SER A 1 70 ? -8.901 -7.835 -20.890 1.00 90.56 70 SER A C 1
ATOM 542 O O . SER A 1 70 ? -8.309 -8.844 -21.247 1.00 90.56 70 SER A O 1
ATOM 544 N N . LYS A 1 71 ? -9.106 -6.814 -21.730 1.00 93.38 71 LYS A N 1
ATOM 545 C CA . LYS A 1 71 ? -8.636 -6.777 -23.122 1.00 93.38 71 LYS A CA 1
ATOM 546 C C . LYS A 1 71 ? -7.427 -5.864 -23.251 1.00 93.38 71 LYS A C 1
ATOM 548 O O . LYS A 1 71 ? -7.485 -4.699 -22.857 1.00 93.38 71 LYS A O 1
ATOM 553 N N . CYS A 1 72 ? -6.345 -6.392 -23.806 1.00 92.06 72 CYS A N 1
ATOM 554 C CA . CYS A 1 72 ? -5.156 -5.625 -24.150 1.00 92.06 72 CYS A CA 1
ATOM 555 C C . CYS A 1 72 ? -4.449 -6.314 -25.317 1.00 92.06 72 CYS A C 1
ATOM 557 O O . CYS A 1 72 ? -4.268 -7.526 -25.275 1.00 92.06 72 CYS A O 1
ATOM 559 N N . ASN A 1 73 ? -4.019 -5.553 -26.322 1.00 93.69 73 ASN A N 1
ATOM 560 C CA . ASN A 1 73 ? -3.266 -6.051 -27.479 1.00 93.69 73 ASN A CA 1
ATOM 561 C C . ASN A 1 73 ? -1.740 -5.890 -27.316 1.00 93.69 73 ASN A C 1
ATOM 563 O O . ASN A 1 73 ? -0.973 -6.169 -28.235 1.00 93.69 73 ASN A O 1
ATOM 567 N N . LEU A 1 74 ? -1.282 -5.412 -26.152 1.00 92.75 74 LEU A N 1
ATOM 568 C CA . LEU A 1 74 ? 0.135 -5.212 -25.841 1.00 92.75 74 LEU A CA 1
ATOM 569 C C . LEU A 1 74 ? 0.699 -6.361 -25.006 1.00 92.75 74 LEU A C 1
ATOM 571 O O . LEU A 1 74 ? 0.003 -6.952 -24.182 1.00 92.75 74 LEU A O 1
ATOM 575 N N . HIS A 1 75 ? 1.998 -6.618 -25.149 1.00 93.81 75 HIS A N 1
ATOM 576 C CA . HIS A 1 75 ? 2.723 -7.691 -24.458 1.00 93.81 75 HIS A CA 1
ATOM 577 C C . HIS A 1 75 ? 3.867 -7.128 -23.609 1.00 93.81 75 HIS A C 1
ATOM 579 O O . HIS A 1 75 ? 5.037 -7.452 -23.797 1.00 93.81 75 HIS A O 1
ATOM 585 N N . CYS A 1 76 ? 3.525 -6.220 -22.691 1.00 93.81 76 CYS A N 1
ATOM 586 C CA . CYS A 1 76 ? 4.506 -5.530 -21.854 1.00 93.81 76 CYS A CA 1
ATOM 587 C C . CYS A 1 76 ? 5.297 -6.507 -20.972 1.00 93.81 76 CYS A C 1
ATOM 589 O O . CYS A 1 76 ? 4.723 -7.407 -20.350 1.00 93.81 76 CYS A O 1
ATOM 591 N N . ALA A 1 77 ? 6.605 -6.269 -20.847 1.00 96.25 77 ALA A N 1
ATOM 592 C CA . ALA A 1 77 ? 7.438 -6.975 -19.883 1.00 96.25 77 ALA A CA 1
ATOM 593 C C . ALA A 1 77 ? 6.894 -6.755 -18.459 1.00 96.25 77 ALA A C 1
ATOM 595 O O . ALA A 1 77 ? 6.686 -5.619 -18.037 1.00 96.25 77 ALA A O 1
ATOM 596 N N . GLY A 1 78 ? 6.635 -7.846 -17.731 1.00 92.88 78 GLY A N 1
ATOM 597 C CA . GLY A 1 78 ? 6.090 -7.788 -16.370 1.00 92.88 78 GLY A CA 1
ATOM 598 C C . GLY A 1 78 ? 4.586 -7.490 -16.277 1.00 92.88 78 GLY A C 1
ATOM 599 O O . GLY A 1 78 ? 4.128 -6.985 -15.254 1.00 92.88 78 GLY A O 1
ATOM 600 N N . CYS A 1 79 ? 3.794 -7.775 -17.316 1.00 92.44 79 CYS A N 1
ATOM 601 C CA . CYS A 1 79 ? 2.344 -7.571 -17.271 1.00 92.44 79 CYS A CA 1
ATOM 602 C C . CYS A 1 79 ? 1.657 -8.468 -16.220 1.00 92.44 79 CYS A C 1
ATOM 604 O O . CYS A 1 79 ? 1.452 -9.659 -16.453 1.00 92.44 79 CYS A O 1
ATOM 606 N N . TYR A 1 80 ? 1.209 -7.869 -15.107 1.00 91.81 80 TYR A N 1
ATOM 607 C CA . TYR A 1 80 ? 0.487 -8.571 -14.035 1.00 91.81 80 TYR A CA 1
ATOM 608 C C . TYR A 1 80 ? -0.705 -9.385 -14.559 1.00 91.81 80 TYR A C 1
ATOM 610 O O . TYR A 1 80 ? -0.868 -10.549 -14.203 1.00 91.81 80 TYR A O 1
ATOM 618 N N . SER A 1 81 ? -1.527 -8.797 -15.431 1.00 91.88 81 SER A N 1
ATOM 619 C CA . SER A 1 81 ? -2.771 -9.431 -15.877 1.00 91.88 81 SER A CA 1
ATOM 620 C C . SER A 1 81 ? -2.536 -10.574 -16.882 1.00 91.88 81 SER A C 1
ATOM 622 O O . SER A 1 81 ? -3.262 -11.563 -16.864 1.00 91.88 81 SER A O 1
ATOM 624 N N . ARG A 1 82 ? -1.469 -10.530 -17.699 1.00 91.38 82 ARG A N 1
ATOM 625 C CA . ARG A 1 82 ? -1.073 -11.685 -18.531 1.00 91.38 82 ARG A CA 1
ATOM 626 C C . ARG A 1 82 ? -0.422 -12.793 -17.704 1.00 91.38 82 ARG A C 1
ATOM 628 O O . ARG A 1 82 ? -0.754 -13.955 -17.913 1.00 91.38 82 ARG A O 1
ATOM 635 N N . CYS A 1 83 ? 0.441 -12.449 -16.743 1.00 93.81 83 CYS A N 1
ATOM 636 C CA . CYS A 1 83 ? 1.065 -13.430 -15.846 1.00 93.81 83 CYS A CA 1
ATOM 637 C C . CYS A 1 83 ? 0.039 -14.212 -15.015 1.00 93.81 83 CYS A C 1
ATOM 639 O O . CYS A 1 83 ? 0.269 -15.377 -14.718 1.00 93.81 83 CYS A O 1
ATOM 641 N N . ASN A 1 84 ? -1.086 -13.585 -14.664 1.00 93.00 84 ASN A N 1
ATOM 642 C CA . ASN A 1 84 ? -2.173 -14.224 -13.920 1.00 93.00 84 ASN A CA 1
ATOM 643 C C . ASN A 1 84 ? -3.288 -14.789 -14.819 1.00 93.00 84 ASN A C 1
ATOM 645 O O . ASN A 1 84 ? -4.327 -15.191 -14.307 1.00 93.00 84 ASN A O 1
ATOM 649 N N . HIS A 1 85 ? -3.101 -14.826 -16.144 1.00 92.62 85 HIS A N 1
ATOM 650 C CA . HIS A 1 85 ? -4.100 -15.317 -17.104 1.00 92.62 85 HIS A CA 1
ATOM 651 C C . HIS A 1 85 ? -5.464 -14.596 -17.034 1.00 92.62 85 HIS A C 1
ATOM 653 O O . HIS A 1 85 ? -6.497 -15.166 -17.376 1.00 92.62 85 HIS A O 1
ATOM 659 N N . THR A 1 86 ? -5.475 -13.324 -16.627 1.00 91.88 86 THR A N 1
ATOM 660 C CA . THR A 1 86 ? -6.678 -12.479 -16.514 1.00 91.88 86 THR A CA 1
ATOM 661 C C . THR A 1 86 ? -6.836 -11.488 -17.676 1.00 91.88 86 THR A C 1
ATOM 663 O O . THR A 1 86 ? -7.713 -10.626 -17.637 1.00 91.88 86 THR A O 1
ATOM 666 N N . THR A 1 87 ? -5.995 -11.584 -18.714 1.00 92.62 87 THR A N 1
ATOM 667 C CA . THR A 1 87 ? -6.063 -10.770 -19.944 1.00 92.62 87 THR A CA 1
ATOM 668 C C . THR A 1 87 ? -6.260 -11.636 -21.182 1.00 92.62 87 THR A C 1
ATOM 670 O O . THR A 1 87 ? -5.607 -12.669 -21.322 1.00 92.62 87 THR A O 1
ATOM 673 N N . VAL A 1 88 ? -7.078 -11.160 -22.119 1.00 93.25 88 VAL A N 1
ATOM 674 C CA . VAL A 1 88 ? -7.210 -11.680 -23.482 1.00 93.25 88 VAL A CA 1
ATOM 675 C C . VAL A 1 88 ? -6.555 -10.735 -24.486 1.00 93.25 88 VAL A C 1
ATOM 677 O O . VAL A 1 88 ? -6.576 -9.513 -24.313 1.00 93.25 88 VAL A O 1
ATOM 680 N N . ASP A 1 89 ? -5.971 -11.314 -25.536 1.00 94.12 89 ASP A N 1
ATOM 681 C CA . ASP A 1 89 ? -5.307 -10.553 -26.592 1.00 94.12 89 ASP A CA 1
ATOM 682 C C . ASP A 1 89 ? -6.345 -9.998 -27.573 1.00 94.12 89 ASP A C 1
ATOM 684 O O . ASP A 1 89 ? -6.847 -10.704 -28.445 1.00 94.12 89 ASP A O 1
ATOM 688 N N . ALA A 1 90 ? -6.743 -8.749 -27.351 1.00 91.06 90 ALA A N 1
ATOM 689 C CA . ALA A 1 90 ? -7.763 -8.051 -28.123 1.00 91.06 90 ALA A CA 1
ATOM 690 C C . ALA A 1 90 ? -7.562 -6.537 -28.002 1.00 91.06 90 ALA A C 1
ATOM 692 O O . ALA A 1 90 ? -6.957 -6.064 -27.035 1.00 91.06 90 ALA A O 1
ATOM 693 N N . GLU A 1 91 ? -8.095 -5.773 -28.956 1.00 83.81 91 GLU A N 1
ATOM 694 C CA . GLU A 1 91 ? -8.113 -4.314 -28.843 1.00 83.81 91 GLU A CA 1
ATOM 695 C C . GLU A 1 91 ? -8.837 -3.883 -27.552 1.00 83.81 91 GLU A C 1
ATOM 697 O O . GLU A 1 91 ? -9.874 -4.468 -27.198 1.00 83.81 91 GLU A O 1
ATOM 702 N N . PRO A 1 92 ? -8.278 -2.911 -26.805 1.00 76.94 92 PRO A N 1
ATOM 703 C CA . PRO A 1 92 ? -8.960 -2.343 -25.652 1.00 76.94 92 PRO A CA 1
ATOM 704 C C . PRO A 1 92 ? -10.273 -1.683 -26.099 1.00 76.94 92 PRO A C 1
ATOM 706 O O . PRO A 1 92 ? -10.353 -1.134 -27.196 1.00 76.94 92 PRO A O 1
ATOM 709 N N . VAL A 1 93 ? -11.301 -1.794 -25.252 1.00 68.56 93 VAL A N 1
ATOM 710 C CA . VAL A 1 93 ? -12.627 -1.185 -25.469 1.00 68.56 93 VAL A CA 1
ATOM 711 C C . VAL A 1 93 ? -12.585 0.299 -25.136 1.00 68.56 93 VAL A C 1
ATOM 713 O O . VAL A 1 93 ? -11.919 0.628 -24.128 1.00 68.56 93 VAL A O 1
#

Solvent-accessible surface area (backbone atoms only — not comparable to full-atom values): 5690 Å² total; per-residue (Å²): 133,81,81,81,77,61,59,66,60,53,50,47,55,50,50,54,50,54,50,51,53,53,33,61,70,26,68,89,38,71,70,54,26,54,50,38,51,54,50,47,53,51,51,56,52,50,53,52,50,35,50,55,34,42,78,71,74,42,86,59,72,91,71,84,89,81,80,93,63,46,42,39,72,73,85,58,90,84,41,65,46,59,77,68,70,58,46,44,84,33,77,62,131

Mean predicted aligned error: 5.96 Å

pLDDT: mean 90.6, std 8.37, range [40.19, 96.5]

Secondary structure (DSSP, 8-state):
------HHHHHHHHHHHHHHHHHHHGGG-HHHHHHHHHHHHHHHHHHHHHHHHHHTT----SS----S-SEE----TT-HHHHTT--EES---

Sequence (93 aa):
MHEEFDLQGYLSAGIERVVTEAVKATLRNPKESAFMLKFAAASRAASKKRRKAEDNGEHIPPFLIASITSKCNLHCAGCYSRCNHTTVDAEPV